Protein AF-A0A7Y3HTM9-F1 (afdb_monomer_lite)

Radius of gyration: 20.08 Å; chains: 1; bounding box: 61×31×55 Å

Structure (mmCIF, N/CA/C/O backbone):
data_AF-A0A7Y3HTM9-F1
#
_entry.id   AF-A0A7Y3HTM9-F1
#
loop_
_atom_site.group_PDB
_atom_site.id
_atom_site.type_symbol
_atom_site.label_atom_id
_atom_site.label_alt_id
_atom_site.label_comp_id
_atom_site.label_asym_id
_atom_site.label_entity_id
_atom_site.label_seq_id
_atom_site.pdbx_PDB_ins_code
_atom_site.Cartn_x
_atom_site.Cartn_y
_atom_site.Cartn_z
_atom_site.occupancy
_atom_site.B_iso_or_equiv
_atom_site.auth_seq_id
_atom_site.auth_comp_id
_atom_site.auth_asym_id
_atom_site.auth_atom_id
_atom_site.pdbx_PDB_model_num
ATOM 1 N N . TYR A 1 1 ? -34.508 -4.718 5.442 1.00 34.91 1 TYR A N 1
ATOM 2 C CA . TYR A 1 1 ? -34.302 -3.917 6.664 1.00 34.91 1 TYR A CA 1
ATOM 3 C C . TYR A 1 1 ? -32.828 -4.025 7.032 1.00 34.91 1 TYR A C 1
ATOM 5 O O . TYR A 1 1 ? -32.418 -5.083 7.478 1.00 34.91 1 TYR A O 1
ATOM 13 N N . VAL A 1 2 ? -32.014 -3.000 6.766 1.00 40.41 2 VAL A N 1
ATOM 14 C CA . VAL A 1 2 ? -30.634 -2.900 7.282 1.00 40.41 2 VAL A CA 1
ATOM 15 C C . VAL A 1 2 ? -30.510 -1.490 7.848 1.00 40.41 2 VAL A C 1
ATOM 17 O O . VAL A 1 2 ? -30.109 -0.560 7.158 1.00 40.41 2 VAL A O 1
ATOM 20 N N . GLN A 1 3 ? -31.011 -1.303 9.067 1.00 44.41 3 GLN A N 1
ATOM 21 C CA . GLN A 1 3 ? -30.855 -0.058 9.811 1.00 44.41 3 GLN A CA 1
ATOM 22 C C . GLN A 1 3 ? -29.855 -0.283 10.945 1.00 44.41 3 GLN A C 1
ATOM 24 O O . GLN A 1 3 ? -30.014 -1.203 11.739 1.00 44.41 3 GLN A O 1
ATOM 29 N N . SER A 1 4 ? -28.877 0.624 11.008 1.00 43.19 4 SER A N 1
ATOM 30 C CA . SER A 1 4 ? -27.906 0.854 12.085 1.00 43.19 4 SER A CA 1
ATOM 31 C C . SER A 1 4 ? -26.815 -0.193 12.308 1.00 43.19 4 SER A C 1
ATOM 33 O O . SER A 1 4 ? -26.842 -0.944 13.274 1.00 43.19 4 SER A O 1
ATOM 35 N N . ILE A 1 5 ? -25.734 -0.074 11.534 1.00 40.84 5 ILE A N 1
ATOM 36 C CA . ILE A 1 5 ? -24.392 -0.332 12.068 1.00 40.84 5 ILE A CA 1
ATOM 37 C C . ILE A 1 5 ? -23.741 1.033 12.297 1.00 40.84 5 ILE A C 1
ATOM 39 O O . ILE A 1 5 ? -23.288 1.693 11.367 1.00 40.84 5 ILE A O 1
ATOM 43 N N . LYS A 1 6 ? -23.729 1.487 13.556 1.00 40.09 6 LYS A N 1
ATOM 44 C CA . LYS A 1 6 ? -23.028 2.703 14.018 1.00 40.09 6 LYS A CA 1
ATOM 45 C C . LYS A 1 6 ? -21.511 2.476 14.125 1.00 40.09 6 LYS A C 1
ATOM 47 O O . LYS A 1 6 ? -20.896 2.776 15.144 1.00 40.09 6 LYS A O 1
ATOM 52 N N 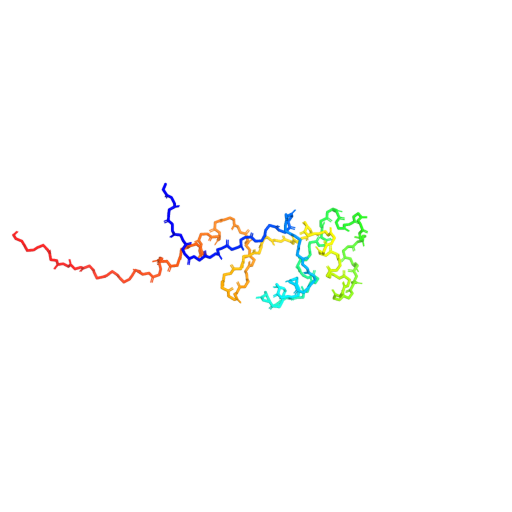. ARG A 1 7 ? -20.891 1.914 13.092 1.00 46.19 7 ARG A N 1
ATOM 53 C CA . ARG A 1 7 ? -19.435 1.943 12.906 1.00 46.19 7 ARG A CA 1
ATOM 54 C C . ARG A 1 7 ? -19.196 2.164 11.419 1.00 46.19 7 ARG A C 1
ATOM 56 O O . ARG A 1 7 ? -19.722 1.372 10.640 1.00 46.19 7 ARG A O 1
ATOM 63 N N . PRO A 1 8 ? -18.469 3.216 11.012 1.00 45.28 8 PRO A N 1
ATOM 64 C CA . PRO A 1 8 ? -18.129 3.393 9.612 1.00 45.28 8 PRO A CA 1
ATOM 65 C C . PRO A 1 8 ? -17.188 2.251 9.222 1.00 45.28 8 PRO A C 1
ATOM 67 O O . PRO A 1 8 ? -16.000 2.271 9.522 1.00 45.28 8 PRO A O 1
ATOM 70 N N . LEU A 1 9 ? -17.748 1.206 8.618 1.00 47.56 9 LEU A N 1
ATOM 71 C CA . LEU A 1 9 ? -16.979 0.238 7.857 1.00 47.56 9 LEU A CA 1
ATOM 72 C C . LEU A 1 9 ? -16.625 0.949 6.555 1.00 47.56 9 LEU A C 1
ATOM 74 O O . LEU A 1 9 ? -17.433 1.000 5.630 1.00 47.56 9 LEU A O 1
ATOM 78 N N . LEU A 1 10 ? -15.453 1.577 6.525 1.00 48.41 10 LEU A N 1
ATOM 79 C CA . LEU A 1 10 ? -14.908 2.133 5.297 1.00 48.41 10 LEU A CA 1
ATOM 80 C C . LEU A 1 10 ? -14.250 0.976 4.551 1.00 48.41 10 LEU A C 1
ATOM 82 O O . LEU A 1 10 ? -13.124 0.578 4.844 1.00 48.41 10 LEU A O 1
ATOM 86 N N . GLY A 1 11 ? -15.008 0.381 3.632 1.00 53.16 11 GLY A N 1
ATOM 87 C CA . GLY A 1 11 ? -14.410 -0.402 2.564 1.00 53.16 11 GLY A CA 1
ATOM 88 C C . GLY A 1 11 ? -13.716 0.585 1.644 1.00 53.16 11 GLY A C 1
ATOM 89 O O . GLY A 1 11 ? -14.399 1.334 0.951 1.00 53.16 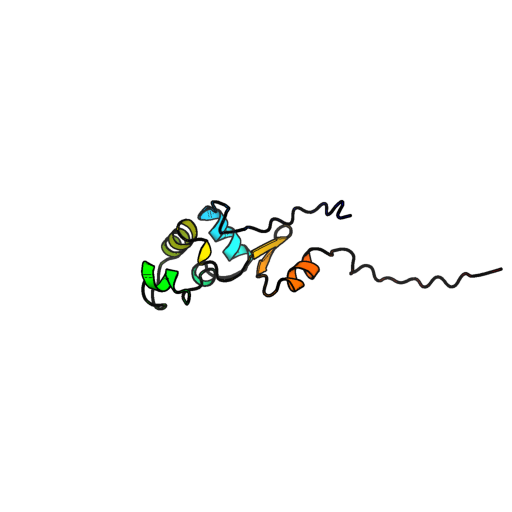11 GLY A O 1
ATOM 90 N N . ILE A 1 12 ? -12.388 0.634 1.695 1.00 55.69 12 ILE A N 1
ATOM 91 C CA . ILE A 1 12 ? -11.622 1.435 0.750 1.00 55.69 12 ILE A CA 1
ATOM 92 C C . ILE A 1 12 ? -11.687 0.689 -0.582 1.00 55.69 12 ILE A C 1
ATOM 94 O O . ILE A 1 12 ? -11.071 -0.368 -0.741 1.00 55.69 12 ILE A O 1
ATOM 98 N N . ASP A 1 13 ? -12.482 1.209 -1.514 1.00 58.69 13 ASP A N 1
ATOM 99 C CA . ASP A 1 13 ? -12.433 0.766 -2.901 1.00 58.69 13 ASP A CA 1
ATOM 100 C C . ASP A 1 13 ? -11.251 1.492 -3.535 1.00 58.69 13 ASP A C 1
ATOM 102 O O . ASP A 1 13 ? -11.355 2.636 -3.981 1.00 58.69 13 ASP A O 1
ATOM 106 N N . THR A 1 14 ? -10.093 0.835 -3.520 1.00 54.28 14 THR A N 1
ATOM 107 C CA . THR A 1 14 ? -8.840 1.395 -4.035 1.00 54.28 14 THR A CA 1
ATOM 108 C C . THR A 1 14 ? -8.970 1.766 -5.517 1.00 54.28 14 THR A C 1
ATOM 110 O O . THR A 1 14 ? -8.240 2.622 -5.994 1.00 54.28 14 THR A O 1
ATOM 113 N N . ALA A 1 15 ? -9.953 1.214 -6.240 1.00 51.09 15 ALA A N 1
ATOM 114 C CA . ALA A 1 15 ? -10.248 1.581 -7.622 1.00 51.09 15 ALA A CA 1
ATOM 115 C C . ALA A 1 15 ? -11.071 2.878 -7.782 1.00 51.09 15 ALA A C 1
ATOM 117 O O . ALA A 1 15 ? -11.215 3.358 -8.907 1.00 51.09 15 ALA A O 1
ATOM 118 N N . LYS A 1 16 ? -11.641 3.439 -6.706 1.00 52.75 16 LYS A N 1
ATOM 119 C CA . LYS A 1 16 ? -12.504 4.637 -6.753 1.00 52.75 16 LYS A CA 1
ATOM 120 C C . LYS A 1 16 ? -12.000 5.815 -5.930 1.00 52.75 16 LYS A C 1
ATOM 122 O O . LYS A 1 16 ? -12.299 6.953 -6.287 1.00 52.75 16 LYS A O 1
ATOM 127 N N . ASP A 1 17 ? -11.257 5.558 -4.860 1.00 60.75 17 ASP A N 1
ATOM 128 C CA . ASP A 1 17 ? -10.791 6.602 -3.952 1.00 60.75 17 ASP A CA 1
ATOM 129 C C . ASP A 1 17 ? -9.335 6.997 -4.256 1.00 60.75 17 ASP A C 1
ATOM 131 O O . ASP A 1 17 ? -8.449 6.150 -4.360 1.00 60.75 17 ASP A O 1
ATOM 135 N N . ASN A 1 18 ? -9.069 8.304 -4.383 1.00 70.62 18 ASN A N 1
ATOM 136 C CA . ASN A 1 18 ? -7.710 8.838 -4.544 1.00 70.62 18 ASN A CA 1
ATOM 137 C C . ASN A 1 18 ? -6.946 8.729 -3.215 1.00 70.62 18 ASN A C 1
ATOM 139 O O . ASN A 1 18 ? -6.985 9.643 -2.389 1.00 70.62 18 ASN A O 1
ATOM 143 N N . ILE A 1 19 ? -6.258 7.606 -3.012 1.00 81.75 19 ILE A N 1
ATOM 144 C CA . ILE A 1 19 ? -5.457 7.336 -1.813 1.00 81.75 19 ILE A CA 1
ATOM 145 C C . ILE A 1 19 ? -4.067 7.952 -1.980 1.00 81.75 19 ILE A C 1
ATOM 147 O O . ILE A 1 19 ? -3.336 7.674 -2.933 1.00 81.75 19 ILE A O 1
ATOM 151 N N . THR A 1 20 ? -3.694 8.808 -1.034 1.00 87.12 20 THR A N 1
ATOM 152 C CA . THR A 1 20 ? -2.380 9.460 -1.003 1.00 87.12 20 THR A CA 1
ATOM 153 C C . THR A 1 20 ? -1.275 8.488 -0.586 1.00 87.12 20 THR A C 1
ATOM 155 O O . THR A 1 20 ? -1.526 7.458 0.035 1.00 87.12 20 THR A O 1
ATOM 158 N N . GLY A 1 21 ? -0.017 8.835 -0.873 1.00 87.38 21 GLY A N 1
ATOM 159 C CA . GLY A 1 21 ? 1.133 8.030 -0.435 1.00 87.38 21 GLY A CA 1
ATOM 160 C C . GLY A 1 21 ? 1.177 7.841 1.081 1.00 87.38 21 GLY A C 1
ATOM 161 O O . GLY A 1 21 ? 1.387 6.733 1.545 1.00 87.38 21 GLY A O 1
ATOM 162 N N . THR A 1 22 ? 0.876 8.892 1.848 1.00 89.62 22 THR A N 1
ATOM 163 C CA . THR A 1 22 ? 0.815 8.812 3.313 1.00 89.62 22 THR A CA 1
ATOM 164 C C . THR A 1 22 ? -0.220 7.794 3.787 1.00 89.62 22 THR A C 1
ATOM 166 O O . THR A 1 22 ? 0.073 6.997 4.667 1.00 89.62 22 THR A O 1
ATOM 169 N N . GLN A 1 23 ? -1.396 7.750 3.160 1.00 87.75 23 GLN A N 1
ATOM 170 C CA . GLN A 1 23 ? -2.420 6.765 3.510 1.00 87.75 23 GLN A CA 1
ATOM 171 C C . GLN A 1 23 ? -2.001 5.336 3.143 1.00 87.75 23 GLN A C 1
ATOM 173 O O . GLN A 1 23 ? -2.298 4.404 3.882 1.00 87.75 23 GLN A O 1
ATOM 178 N N . TRP A 1 24 ? -1.289 5.142 2.029 1.00 90.25 24 TRP A N 1
ATOM 179 C CA . TRP A 1 24 ? -0.710 3.837 1.699 1.00 90.25 24 TRP A CA 1
ATOM 180 C C . TRP A 1 24 ? 0.326 3.382 2.726 1.00 90.25 24 TRP A C 1
ATOM 182 O O . TRP A 1 24 ? 0.312 2.211 3.110 1.00 90.25 24 TRP A O 1
ATOM 192 N N . SER A 1 25 ? 1.170 4.301 3.202 1.00 91.00 25 SER A N 1
ATOM 193 C CA . SER A 1 25 ? 2.099 4.043 4.305 1.00 91.00 25 SER A CA 1
ATOM 194 C C . SER A 1 25 ? 1.360 3.613 5.570 1.00 91.00 25 SER A C 1
ATOM 196 O O . SER A 1 25 ? 1.645 2.543 6.101 1.00 91.00 25 SER A O 1
ATOM 198 N N . GLU A 1 26 ? 0.335 4.361 5.986 1.00 90.38 26 GLU A N 1
ATOM 199 C CA . GLU A 1 26 ? -0.489 4.027 7.158 1.00 90.38 26 GLU A CA 1
ATOM 200 C C . GLU A 1 26 ? -1.165 2.652 7.034 1.00 90.38 26 GLU A C 1
ATOM 202 O O . GLU A 1 26 ? -1.258 1.906 8.009 1.00 90.38 26 GLU A O 1
ATOM 207 N N . ILE A 1 27 ? -1.627 2.291 5.833 1.00 89.19 27 ILE A N 1
ATOM 208 C CA . ILE A 1 27 ? -2.241 0.986 5.565 1.00 89.19 27 ILE A CA 1
ATOM 209 C C . ILE A 1 27 ? -1.222 -0.146 5.738 1.00 89.19 27 ILE A C 1
ATOM 211 O O . ILE A 1 27 ? -1.537 -1.149 6.383 1.00 89.19 27 ILE A O 1
ATOM 215 N N . ALA A 1 28 ? -0.023 -0.021 5.164 1.00 91.38 28 ALA A N 1
ATOM 216 C CA . ALA A 1 28 ? 1.008 -1.054 5.279 1.00 91.38 28 ALA A CA 1
ATOM 217 C C . ALA A 1 28 ? 1.513 -1.197 6.717 1.00 91.38 28 ALA A C 1
ATOM 219 O O . ALA A 1 28 ? 1.603 -2.317 7.219 1.00 91.38 28 ALA A O 1
ATOM 220 N N . GLU A 1 29 ? 1.745 -0.075 7.403 1.00 92.25 29 GLU A N 1
ATOM 221 C CA . GLU A 1 29 ? 2.083 -0.052 8.829 1.00 92.25 29 GLU A CA 1
ATOM 222 C C . GLU A 1 29 ? 0.990 -0.731 9.661 1.00 92.25 29 GLU A C 1
ATOM 224 O O . GLU A 1 29 ? 1.271 -1.595 10.491 1.00 92.25 29 GLU A O 1
ATOM 229 N N . GLY A 1 30 ? -0.275 -0.410 9.389 1.00 89.12 30 GLY A N 1
ATOM 230 C CA . GLY A 1 30 ? -1.426 -0.989 10.073 1.00 89.12 30 GLY A CA 1
ATOM 231 C C . GLY A 1 30 ? -1.645 -2.481 9.806 1.00 89.12 30 GLY A C 1
ATOM 232 O O . GLY A 1 30 ? -2.279 -3.160 10.617 1.00 89.12 30 GLY A O 1
ATOM 233 N N . LEU A 1 31 ? -1.122 -2.993 8.692 1.00 89.38 31 LEU A N 1
ATOM 234 C CA . LEU A 1 31 ? -1.079 -4.417 8.347 1.00 89.38 31 LEU A CA 1
ATOM 235 C C . LEU A 1 31 ? 0.223 -5.098 8.798 1.00 89.38 31 LEU A C 1
ATOM 237 O O . LEU A 1 31 ? 0.312 -6.323 8.719 1.00 89.38 31 LEU A O 1
ATOM 241 N N . ASN A 1 32 ? 1.199 -4.324 9.281 1.00 92.12 32 ASN A N 1
ATOM 242 C CA . ASN A 1 32 ? 2.539 -4.765 9.656 1.00 92.12 32 ASN A CA 1
ATOM 243 C C . ASN A 1 32 ? 3.261 -5.517 8.518 1.00 92.12 32 ASN A C 1
ATOM 245 O O . ASN A 1 32 ? 3.772 -6.622 8.713 1.00 92.12 32 ASN A O 1
ATOM 249 N N . ILE A 1 33 ? 3.257 -4.918 7.325 1.00 92.62 33 ILE A N 1
ATOM 250 C CA . ILE A 1 33 ? 3.907 -5.418 6.102 1.00 92.62 33 ILE A CA 1
ATOM 251 C C . ILE A 1 33 ? 4.681 -4.294 5.407 1.00 92.62 33 ILE A C 1
ATOM 253 O O . ILE A 1 33 ? 4.461 -3.116 5.688 1.00 92.62 33 ILE A O 1
ATOM 257 N N . GLU A 1 34 ? 5.531 -4.635 4.443 1.00 92.62 34 GLU A N 1
ATOM 258 C CA . GLU A 1 34 ? 6.155 -3.628 3.578 1.00 92.62 34 GLU A CA 1
ATOM 259 C C . GLU A 1 34 ? 5.177 -3.113 2.505 1.00 92.62 34 GLU A C 1
ATOM 261 O O . GLU A 1 34 ? 4.307 -3.844 2.026 1.00 92.62 34 GLU A O 1
ATOM 266 N N . ILE A 1 35 ? 5.358 -1.871 2.032 1.00 92.00 35 ILE A N 1
ATOM 267 C CA . ILE A 1 35 ? 4.535 -1.296 0.943 1.00 92.00 35 ILE A CA 1
ATOM 268 C C . ILE A 1 35 ? 4.562 -2.181 -0.308 1.00 92.00 35 ILE A C 1
ATOM 270 O O . ILE A 1 35 ? 3.542 -2.375 -0.967 1.00 92.00 35 ILE A O 1
ATOM 274 N N . ALA A 1 36 ? 5.720 -2.768 -0.616 1.00 91.62 36 ALA A N 1
ATOM 275 C CA . ALA A 1 36 ? 5.889 -3.668 -1.751 1.00 91.62 36 ALA A CA 1
ATOM 276 C C . ALA A 1 36 ? 4.987 -4.915 -1.672 1.00 91.62 36 ALA A C 1
ATOM 278 O O . ALA A 1 36 ? 4.671 -5.505 -2.707 1.00 91.62 36 ALA A O 1
ATOM 279 N N . GLU A 1 37 ? 4.578 -5.323 -0.467 1.00 91.56 37 GLU A N 1
ATOM 280 C CA . GLU A 1 37 ? 3.704 -6.473 -0.232 1.00 91.56 37 GLU A CA 1
ATOM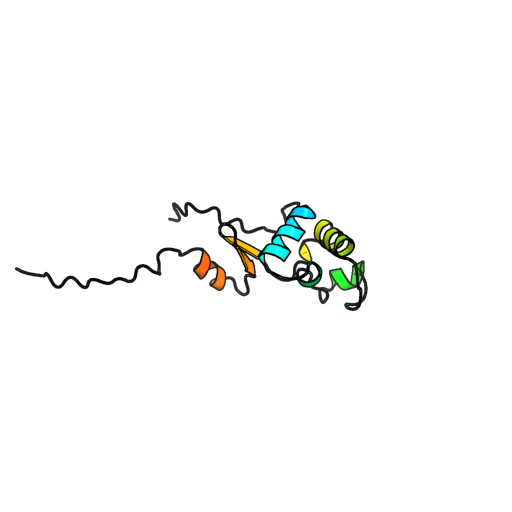 281 C C . GLU A 1 37 ? 2.221 -6.157 -0.429 1.00 91.56 37 GLU A C 1
ATOM 283 O O . GLU A 1 37 ? 1.416 -7.084 -0.553 1.00 91.56 37 GLU A O 1
ATOM 288 N N . LEU A 1 38 ? 1.837 -4.879 -0.493 1.00 90.50 38 LEU A N 1
ATOM 289 C CA . LEU A 1 38 ? 0.482 -4.484 -0.880 1.00 90.50 38 LEU A CA 1
ATOM 290 C C . LEU A 1 38 ? 0.209 -4.760 -2.362 1.00 90.50 38 LEU A C 1
ATOM 292 O O . LEU A 1 38 ? -0.948 -4.932 -2.734 1.00 90.50 38 LEU A O 1
ATOM 296 N N . ILE A 1 39 ? 1.251 -4.823 -3.193 1.00 89.69 39 ILE A N 1
ATOM 297 C CA . ILE A 1 39 ? 1.152 -4.885 -4.653 1.00 89.69 39 ILE A CA 1
ATOM 298 C C . ILE A 1 39 ? 1.167 -6.335 -5.145 1.00 89.69 39 ILE A C 1
ATOM 300 O O . ILE A 1 39 ? 2.040 -7.132 -4.794 1.00 89.69 39 ILE A O 1
ATOM 304 N N . ASP A 1 40 ? 0.241 -6.671 -6.036 1.00 89.69 40 ASP A N 1
ATOM 305 C CA . ASP A 1 40 ? 0.266 -7.902 -6.811 1.00 89.69 40 ASP A CA 1
ATO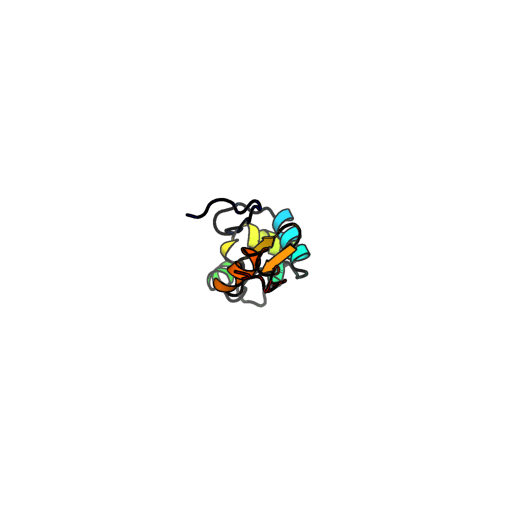M 306 C C . ASP A 1 40 ? 1.238 -7.785 -7.993 1.00 89.69 40 ASP A C 1
ATOM 308 O O . ASP A 1 40 ? 0.875 -7.458 -9.124 1.00 89.69 40 ASP A O 1
ATOM 312 N N . LYS A 1 41 ? 2.504 -8.123 -7.735 1.00 88.69 41 LYS A N 1
ATOM 313 C CA . LYS A 1 41 ? 3.565 -8.180 -8.758 1.00 88.69 41 LYS A CA 1
ATOM 314 C C . LYS A 1 41 ? 3.321 -9.262 -9.824 1.00 88.69 41 LYS A C 1
ATOM 316 O O . LYS A 1 41 ? 4.050 -9.336 -10.816 1.00 88.69 41 LYS A O 1
ATOM 321 N N . SER A 1 42 ? 2.344 -10.149 -9.620 1.00 86.75 42 SER A N 1
ATOM 322 C CA . SER A 1 42 ? 1.979 -11.186 -10.586 1.00 86.75 42 SER A CA 1
ATOM 323 C C . SER A 1 42 ? 0.955 -10.705 -11.618 1.00 86.75 42 SER A C 1
ATOM 325 O O . SER A 1 42 ? 0.880 -11.317 -12.695 1.00 86.75 42 SER A O 1
ATOM 327 N N . HIS A 1 43 ? 0.254 -9.600 -11.325 1.00 85.06 43 HIS A N 1
ATOM 328 C CA . HIS A 1 43 ? -0.799 -9.017 -12.151 1.00 85.06 43 HIS A CA 1
ATOM 329 C C . HIS A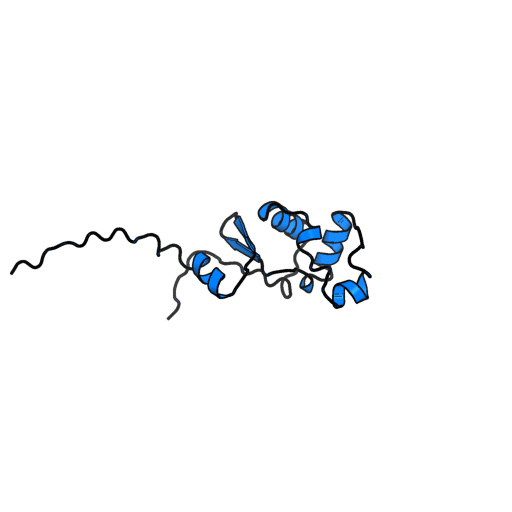 1 43 ? -0.286 -8.670 -13.565 1.00 85.06 43 HIS A C 1
ATOM 331 O O . HIS A 1 43 ? 0.817 -8.128 -13.699 1.00 85.06 43 HIS A O 1
ATOM 337 N N . PRO A 1 44 ? -1.052 -8.954 -14.639 1.00 85.94 44 PRO A N 1
ATOM 338 C CA . PRO A 1 44 ? -0.655 -8.629 -16.011 1.00 85.94 44 PRO A CA 1
ATOM 339 C C . PRO A 1 44 ? -0.315 -7.148 -16.197 1.00 85.94 44 PRO A C 1
ATOM 341 O O . PRO A 1 44 ? 0.722 -6.835 -16.771 1.00 85.94 44 PRO A O 1
ATOM 344 N N . ASP A 1 45 ? -1.133 -6.251 -15.642 1.00 84.12 45 ASP A N 1
ATOM 345 C CA . ASP A 1 45 ? -0.915 -4.803 -15.750 1.00 84.12 45 ASP A CA 1
ATOM 346 C C . ASP A 1 45 ? 0.383 -4.362 -15.065 1.00 84.12 45 ASP A C 1
ATOM 348 O O . ASP A 1 45 ? 1.111 -3.537 -15.610 1.00 84.12 45 ASP A O 1
ATOM 352 N N . PHE A 1 46 ? 0.736 -4.971 -13.922 1.00 87.62 46 PHE A N 1
ATOM 353 C CA . PHE A 1 46 ? 2.031 -4.714 -13.289 1.00 87.62 46 PHE A CA 1
ATOM 354 C C . PHE A 1 46 ? 3.173 -5.108 -14.228 1.00 87.62 46 PHE A C 1
ATOM 356 O O . PHE A 1 46 ? 4.134 -4.358 -14.390 1.00 87.62 46 PHE A O 1
ATOM 363 N N . LYS A 1 47 ? 3.052 -6.269 -14.883 1.00 87.31 47 LYS A N 1
ATOM 364 C CA . LYS A 1 47 ? 4.083 -6.770 -15.795 1.00 87.31 47 LYS A CA 1
ATOM 365 C C . LYS A 1 47 ? 4.242 -5.934 -17.055 1.00 87.31 47 LYS A C 1
ATOM 367 O O . LYS A 1 47 ? 5.365 -5.771 -17.531 1.00 87.31 47 LYS A O 1
ATOM 372 N N . THR A 1 48 ? 3.137 -5.422 -17.583 1.00 85.19 48 THR A N 1
ATOM 373 C CA . THR A 1 48 ? 3.128 -4.552 -18.762 1.00 85.19 48 THR A CA 1
ATOM 374 C C . THR A 1 48 ? 3.782 -3.203 -18.467 1.00 85.19 48 THR A C 1
ATOM 376 O O . THR A 1 48 ? 4.609 -2.756 -19.255 1.00 85.19 48 THR A O 1
ATOM 379 N N . GLU A 1 49 ? 3.458 -2.582 -17.330 1.00 84.38 49 GLU A N 1
ATOM 380 C CA . GLU A 1 49 ? 3.919 -1.226 -16.993 1.00 84.38 49 GLU A CA 1
ATOM 381 C C . GLU A 1 49 ? 5.312 -1.199 -16.340 1.00 84.38 49 GLU A C 1
ATOM 383 O O . GLU A 1 49 ? 6.131 -0.331 -16.638 1.00 84.38 49 GLU A O 1
ATOM 388 N N . TYR A 1 50 ? 5.606 -2.154 -15.452 1.00 82.88 50 TYR A N 1
ATOM 389 C CA . TYR A 1 50 ? 6.804 -2.140 -14.597 1.00 82.88 50 TYR A CA 1
ATOM 390 C C . TYR A 1 50 ? 7.769 -3.304 -14.855 1.00 82.88 50 TYR A C 1
ATOM 392 O O . TYR A 1 50 ? 8.816 -3.403 -14.207 1.00 82.88 50 TYR A O 1
ATOM 400 N N . GLY A 1 51 ? 7.447 -4.186 -15.804 1.00 80.56 51 GLY A N 1
ATOM 401 C CA . GLY A 1 51 ? 8.277 -5.328 -16.167 1.00 80.56 51 GLY A CA 1
ATOM 402 C C . GLY A 1 51 ? 8.138 -6.516 -15.214 1.00 80.56 51 GLY A C 1
ATOM 403 O O . GLY A 1 51 ? 7.097 -6.784 -14.629 1.00 80.56 51 GLY A O 1
ATOM 404 N N . ASN A 1 52 ? 9.186 -7.325 -15.092 1.00 72.88 52 ASN A N 1
ATOM 405 C CA . ASN A 1 52 ? 9.064 -8.612 -14.407 1.00 72.88 52 ASN A CA 1
ATOM 406 C C . ASN A 1 52 ? 8.952 -8.465 -12.876 1.00 72.88 52 ASN A C 1
ATOM 408 O O . ASN A 1 52 ? 9.428 -7.496 -12.299 1.00 72.88 52 ASN A O 1
ATOM 412 N N . ALA A 1 53 ? 8.438 -9.485 -12.181 1.00 64.81 53 ALA A N 1
ATOM 413 C CA . ALA A 1 53 ? 8.246 -9.472 -10.717 1.00 64.81 53 ALA A CA 1
ATOM 414 C C . ALA A 1 53 ? 9.534 -9.283 -9.871 1.00 64.81 53 ALA A C 1
ATOM 416 O O . ALA A 1 53 ? 9.457 -9.204 -8.648 1.00 64.81 53 ALA A O 1
ATOM 417 N N . LYS A 1 54 ? 10.708 -9.224 -10.518 1.00 69.06 54 LYS A N 1
ATOM 418 C CA . LYS A 1 54 ? 12.014 -8.910 -9.917 1.00 69.06 54 LYS A CA 1
ATOM 419 C C . LYS A 1 54 ? 12.300 -7.406 -9.830 1.00 69.06 54 LYS A C 1
ATOM 421 O O . LYS A 1 54 ? 13.392 -7.039 -9.417 1.00 69.06 54 LYS A O 1
ATOM 426 N N . THR A 1 55 ? 11.379 -6.549 -10.265 1.00 75.88 55 THR A N 1
ATOM 427 C CA . THR A 1 55 ? 11.521 -5.103 -10.093 1.00 75.88 55 THR A CA 1
ATOM 428 C C . THR A 1 55 ? 11.576 -4.789 -8.598 1.00 75.88 55 THR A C 1
ATOM 430 O O . THR A 1 55 ? 10.627 -5.052 -7.858 1.00 75.88 55 THR A O 1
ATOM 433 N N . GLU A 1 56 ? 12.715 -4.263 -8.159 1.00 78.06 56 GLU A N 1
ATOM 434 C CA . GLU A 1 56 ? 12.941 -3.766 -6.806 1.00 78.06 56 GLU A CA 1
ATOM 435 C C . GLU A 1 56 ? 12.913 -2.240 -6.866 1.00 78.06 56 GLU A C 1
ATOM 437 O O . GLU A 1 56 ? 13.757 -1.615 -7.507 1.00 78.06 56 GLU A O 1
ATOM 442 N N . LEU A 1 57 ? 11.892 -1.651 -6.246 1.00 85.69 57 LEU A N 1
ATOM 443 C CA . LEU A 1 57 ? 11.804 -0.215 -6.014 1.00 85.69 57 LEU A CA 1
ATOM 444 C C . LEU A 1 57 ? 12.059 0.064 -4.534 1.00 85.69 57 LEU A C 1
ATOM 446 O O . LEU A 1 57 ? 11.912 -0.821 -3.685 1.00 85.69 57 LEU A O 1
ATOM 450 N N . ASP A 1 58 ? 12.415 1.303 -4.233 1.00 90.06 58 ASP A N 1
ATOM 451 C CA . ASP A 1 58 ? 12.372 1.811 -2.872 1.00 90.06 58 ASP A CA 1
ATOM 452 C C . ASP A 1 58 ? 10.919 2.056 -2.430 1.00 90.06 58 ASP A C 1
ATOM 454 O O . ASP A 1 58 ? 9.971 1.983 -3.219 1.00 90.06 58 ASP A O 1
ATOM 458 N N . GLU A 1 59 ? 10.728 2.338 -1.142 1.00 88.38 59 GLU A N 1
ATOM 459 C CA . GLU A 1 59 ? 9.406 2.596 -0.564 1.00 88.38 59 GLU A CA 1
ATOM 460 C C . GLU A 1 59 ? 8.651 3.694 -1.329 1.00 88.38 59 GLU A C 1
ATOM 462 O O . GLU A 1 59 ? 7.483 3.526 -1.682 1.00 88.38 59 GLU A O 1
ATOM 467 N N . TYR A 1 60 ? 9.34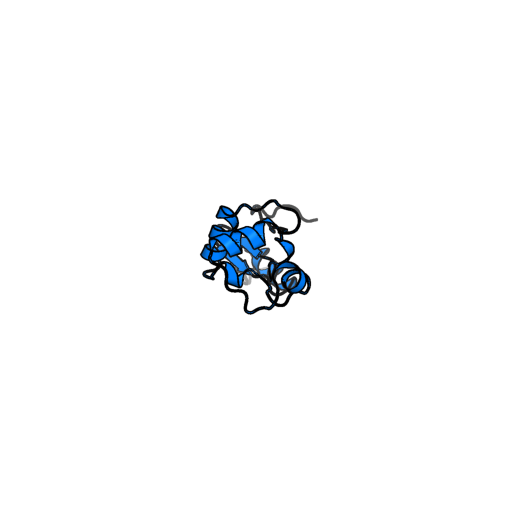6 4.782 -1.675 1.00 90.06 60 TYR A N 1
ATOM 468 C CA . TYR A 1 60 ? 8.771 5.886 -2.438 1.00 90.06 60 TYR A CA 1
ATOM 469 C C . TYR A 1 60 ? 8.327 5.460 -3.844 1.00 90.06 60 TYR A C 1
ATOM 471 O O . TYR A 1 60 ? 7.252 5.853 -4.310 1.00 90.06 60 TYR A O 1
ATOM 479 N N . GLY A 1 61 ? 9.115 4.623 -4.519 1.00 90.38 61 GLY A N 1
ATOM 480 C CA . GLY A 1 61 ? 8.753 4.029 -5.796 1.00 90.38 61 GLY A CA 1
ATOM 481 C C . GLY A 1 61 ? 7.488 3.183 -5.692 1.00 90.38 61 GLY A C 1
ATOM 482 O O . GLY A 1 61 ? 6.574 3.366 -6.497 1.00 90.38 61 GLY A O 1
ATOM 483 N N . TRP A 1 62 ? 7.371 2.327 -4.674 1.00 91.81 62 TRP A N 1
ATOM 484 C CA . TRP A 1 62 ? 6.164 1.519 -4.464 1.00 91.81 62 TRP A CA 1
ATOM 485 C C . TRP A 1 62 ? 4.927 2.359 -4.138 1.00 91.81 62 TRP A C 1
ATOM 487 O O . TRP A 1 62 ? 3.848 2.090 -4.670 1.00 91.81 62 TRP A O 1
ATOM 497 N N . LEU A 1 63 ? 5.077 3.421 -3.346 1.00 91.38 63 LEU A N 1
ATOM 498 C CA . LEU A 1 63 ? 4.000 4.381 -3.090 1.00 91.38 63 LEU A CA 1
ATOM 499 C C . LEU A 1 63 ? 3.507 5.031 -4.384 1.00 91.38 63 LEU A C 1
ATOM 501 O O . LEU A 1 63 ? 2.302 5.170 -4.591 1.00 91.38 63 LEU A O 1
ATOM 505 N N . LYS A 1 64 ? 4.424 5.398 -5.283 1.00 90.12 64 LYS A N 1
ATOM 506 C CA . LYS A 1 64 ? 4.071 5.981 -6.581 1.00 90.12 64 LYS A CA 1
ATOM 507 C C . LYS A 1 64 ? 3.352 4.980 -7.486 1.00 90.12 64 LYS A C 1
ATOM 509 O O . LYS A 1 64 ? 2.411 5.367 -8.174 1.00 90.12 64 LYS A O 1
ATOM 514 N N . VAL A 1 65 ? 3.751 3.706 -7.460 1.00 89.31 65 VAL A N 1
ATOM 515 C CA . VAL A 1 65 ? 3.034 2.628 -8.163 1.00 89.31 65 VAL A CA 1
ATOM 516 C C . VAL A 1 65 ? 1.593 2.538 -7.667 1.00 89.31 65 VAL A C 1
ATOM 518 O O . VAL A 1 65 ? 0.680 2.571 -8.482 1.00 89.31 65 VAL A O 1
ATOM 521 N N . LEU A 1 66 ? 1.376 2.489 -6.351 1.00 87.81 66 LEU A N 1
ATOM 522 C CA . LEU A 1 66 ? 0.034 2.395 -5.762 1.00 87.81 66 LEU A CA 1
ATOM 523 C C . LEU A 1 66 ? -0.825 3.644 -5.992 1.00 87.81 66 LEU A C 1
ATOM 525 O O . LEU A 1 66 ? -2.033 3.524 -6.152 1.00 87.81 66 LEU A O 1
ATOM 529 N N . GLN A 1 67 ? -0.228 4.837 -6.033 1.00 86.38 67 GLN A N 1
ATOM 530 C CA . GLN A 1 67 ? -0.953 6.075 -6.349 1.00 86.38 67 GLN A CA 1
ATOM 531 C C . GLN A 1 67 ? -1.473 6.103 -7.786 1.00 86.38 67 GLN A C 1
ATOM 533 O O . GLN A 1 67 ? -2.578 6.577 -8.031 1.00 86.38 67 GLN A O 1
ATOM 538 N N . VAL A 1 68 ? -0.659 5.643 -8.740 1.00 86.38 68 VAL A N 1
ATOM 539 C CA . VAL A 1 68 ? -1.029 5.632 -10.163 1.00 86.38 68 VAL A CA 1
ATOM 540 C C . VAL A 1 68 ? -1.921 4.438 -10.479 1.00 86.38 68 VAL A C 1
ATOM 542 O O . VAL A 1 68 ? -2.843 4.557 -11.280 1.00 86.38 68 VAL A O 1
ATOM 545 N N . ASN A 1 69 ? -1.646 3.298 -9.846 1.00 86.38 69 ASN A N 1
ATOM 546 C CA . ASN A 1 69 ? -2.262 2.016 -10.143 1.00 86.38 69 ASN A CA 1
ATOM 547 C C . ASN A 1 69 ? -2.785 1.309 -8.877 1.00 86.38 69 ASN A C 1
ATOM 549 O O . ASN A 1 69 ? -2.317 0.219 -8.526 1.00 86.38 69 ASN A O 1
ATOM 553 N N . PRO A 1 70 ? -3.774 1.886 -8.176 1.00 84.12 70 PRO A N 1
ATOM 554 C CA . PRO A 1 70 ? -4.316 1.306 -6.948 1.00 84.12 70 PRO A CA 1
ATOM 555 C C . PRO A 1 70 ? -5.097 -0.004 -7.177 1.00 84.12 70 PRO A C 1
ATOM 557 O O . PRO A 1 70 ? -5.363 -0.745 -6.228 1.00 84.12 70 PRO A O 1
ATOM 560 N N . GLN A 1 71 ? -5.425 -0.340 -8.430 1.00 83.44 71 GLN A N 1
ATOM 561 C CA . GLN A 1 71 ? -5.956 -1.646 -8.840 1.00 83.44 71 GLN A CA 1
ATOM 562 C C . GLN A 1 71 ? -4.947 -2.788 -8.670 1.00 83.44 71 GLN A C 1
ATOM 564 O O . GLN A 1 71 ? -5.340 -3.949 -8.639 1.00 83.44 71 GLN A O 1
ATOM 569 N N . LEU A 1 72 ? -3.653 -2.475 -8.549 1.00 87.62 72 LEU A N 1
ATOM 570 C CA . LEU A 1 72 ? -2.604 -3.471 -8.331 1.00 87.62 72 LEU A CA 1
ATOM 571 C C . LEU A 1 72 ? -2.537 -3.944 -6.880 1.00 87.62 72 LEU A C 1
ATOM 573 O O . LEU A 1 72 ? -1.698 -4.780 -6.558 1.00 87.62 72 LEU A O 1
ATOM 577 N N . VAL A 1 73 ? -3.385 -3.430 -5.988 1.00 87.94 73 VAL A N 1
ATOM 578 C CA . VAL A 1 73 ? -3.459 -3.933 -4.618 1.00 87.94 73 VAL A CA 1
ATOM 579 C C . VAL A 1 73 ? -3.911 -5.388 -4.623 1.00 87.94 73 VAL A C 1
ATOM 581 O O . VAL A 1 73 ? -4.969 -5.732 -5.143 1.00 87.94 73 VAL A O 1
ATOM 584 N N . ARG A 1 74 ? -3.124 -6.254 -3.982 1.00 87.69 74 ARG A N 1
ATOM 585 C CA . ARG A 1 74 ? -3.301 -7.709 -4.064 1.00 87.69 74 ARG A CA 1
ATOM 586 C C . ARG A 1 74 ? -4.624 -8.221 -3.509 1.00 87.69 74 ARG A C 1
ATOM 588 O O . ARG A 1 74 ? -5.068 -9.300 -3.895 1.00 87.69 74 ARG A O 1
ATOM 595 N N . ARG A 1 75 ? -5.206 -7.521 -2.531 1.00 85.00 75 ARG A N 1
ATOM 596 C CA . ARG A 1 75 ? -6.407 -7.950 -1.802 1.00 85.00 75 ARG A CA 1
ATOM 597 C C . ARG A 1 75 ? -7.161 -6.749 -1.230 1.00 85.00 75 ARG A C 1
ATOM 599 O O . ARG A 1 75 ? -6.509 -5.800 -0.804 1.00 85.00 75 ARG A O 1
ATOM 606 N N . PRO A 1 76 ? -8.498 -6.815 -1.112 1.00 81.69 76 PRO A N 1
ATOM 607 C CA . PRO A 1 76 ? -9.266 -5.785 -0.426 1.00 81.69 76 PRO A CA 1
ATOM 608 C C . PRO A 1 76 ? -8.820 -5.624 1.031 1.00 81.69 76 PRO A C 1
ATOM 610 O O . PRO A 1 76 ? -8.488 -6.607 1.706 1.00 81.69 76 PRO A O 1
ATOM 613 N N . ILE A 1 77 ? -8.853 -4.385 1.517 1.00 83.06 77 ILE A N 1
ATOM 614 C CA . ILE A 1 77 ? -8.398 -4.016 2.858 1.00 83.06 77 ILE A CA 1
ATOM 615 C C . ILE A 1 77 ? -9.571 -3.412 3.616 1.00 83.06 77 ILE A C 1
ATOM 617 O O . ILE A 1 77 ? -10.261 -2.518 3.127 1.00 83.06 77 ILE A O 1
ATOM 621 N N . LEU A 1 78 ? -9.800 -3.918 4.822 1.00 79.50 78 LEU A N 1
ATOM 622 C CA . LEU A 1 78 ? -10.814 -3.412 5.728 1.00 79.50 78 LEU A CA 1
ATOM 623 C C . LEU A 1 78 ? -10.159 -2.634 6.865 1.00 79.50 78 LEU A C 1
ATOM 625 O O . LEU A 1 78 ? -9.328 -3.177 7.592 1.00 79.50 78 LEU A O 1
ATOM 629 N N . LEU A 1 79 ? -10.619 -1.402 7.069 1.00 77.19 79 LEU A N 1
ATOM 630 C CA . LEU A 1 79 ? -10.318 -0.609 8.254 1.00 77.19 79 LEU A CA 1
ATOM 631 C C . LEU A 1 79 ? -11.434 -0.782 9.294 1.00 77.19 79 LEU A C 1
ATOM 633 O O . LEU A 1 79 ? -12.589 -0.419 9.058 1.00 77.19 79 LEU A O 1
ATOM 637 N N . LYS A 1 80 ? -11.096 -1.326 10.466 1.00 73.38 80 LYS A N 1
ATOM 638 C CA . LYS A 1 80 ? -11.995 -1.441 11.624 1.00 73.38 80 LYS A CA 1
ATOM 639 C C . LYS A 1 80 ? -11.388 -0.704 12.815 1.00 73.38 80 LYS A C 1
ATOM 641 O O . LYS A 1 80 ? -10.495 -1.220 13.489 1.00 73.38 80 LYS A O 1
ATOM 646 N N . GLY A 1 81 ? -11.895 0.497 13.093 1.00 74.56 81 GLY A N 1
ATOM 647 C CA . GLY A 1 81 ? -11.317 1.373 14.116 1.00 74.56 81 GLY A CA 1
ATOM 648 C C . GLY A 1 81 ? -9.900 1.786 13.717 1.00 74.56 81 GLY A C 1
ATOM 649 O O . GLY A 1 81 ? -9.730 2.414 12.683 1.00 74.56 81 GLY A O 1
ATOM 650 N N . ASN A 1 82 ? -8.903 1.379 14.504 1.00 75.81 82 ASN A N 1
ATOM 651 C CA . ASN A 1 82 ? -7.476 1.613 14.239 1.00 75.81 82 ASN A CA 1
ATOM 652 C C . ASN A 1 82 ? -6.743 0.364 13.718 1.00 75.81 82 ASN A C 1
ATOM 654 O O . ASN A 1 82 ? -5.521 0.305 13.779 1.00 75.81 82 ASN A O 1
ATOM 658 N N . THR A 1 83 ? -7.471 -0.662 13.268 1.00 79.19 83 THR A N 1
ATOM 659 C CA . THR A 1 83 ? -6.872 -1.917 12.788 1.00 79.19 83 THR A CA 1
ATOM 660 C C . THR A 1 83 ? -7.194 -2.154 11.322 1.00 79.19 83 THR A C 1
ATOM 662 O O . THR A 1 83 ? -8.345 -1.982 10.909 1.00 79.19 83 THR A O 1
ATOM 665 N N . PHE A 1 84 ? -6.190 -2.579 10.558 1.00 85.31 84 PHE A N 1
ATOM 666 C CA . PHE A 1 84 ? -6.315 -2.927 9.147 1.00 85.31 84 PHE A CA 1
ATOM 667 C C . PHE A 1 84 ? -6.263 -4.444 8.982 1.00 85.31 84 PHE A C 1
ATOM 669 O O . PHE A 1 84 ? -5.506 -5.128 9.667 1.00 85.31 84 PHE A O 1
ATOM 676 N N . HIS A 1 85 ? -7.087 -4.977 8.081 1.00 84.06 85 HIS A N 1
ATOM 677 C CA . HIS A 1 85 ? -7.178 -6.415 7.830 1.00 84.06 85 HIS A CA 1
ATOM 678 C C . HIS A 1 85 ? -7.300 -6.687 6.336 1.00 84.06 85 HIS A C 1
ATOM 680 O O . HIS A 1 85 ? -8.120 -6.063 5.660 1.00 84.06 85 HIS A O 1
ATOM 686 N N . PHE A 1 86 ? -6.550 -7.665 5.825 1.00 85.19 86 PHE A N 1
ATOM 687 C CA . PHE A 1 86 ? -6.831 -8.215 4.501 1.00 85.19 86 PHE A CA 1
ATOM 688 C C . PHE A 1 86 ? -8.116 -9.036 4.530 1.00 85.19 86 PHE A C 1
ATOM 690 O O . PHE A 1 86 ? -8.323 -9.879 5.406 1.00 85.19 86 PHE A O 1
ATOM 697 N N . ILE A 1 87 ? -8.956 -8.839 3.522 1.00 81.38 87 ILE A N 1
ATOM 698 C CA . ILE A 1 87 ? -10.145 -9.656 3.312 1.00 81.38 87 ILE A CA 1
ATOM 699 C C . ILE A 1 87 ? -9.800 -10.775 2.336 1.00 81.38 87 ILE A C 1
ATOM 701 O O . ILE A 1 87 ? -9.593 -10.546 1.148 1.00 81.38 87 ILE A O 1
ATOM 705 N N . GLU A 1 88 ? -9.744 -12.005 2.843 1.00 79.50 88 GLU A N 1
ATOM 706 C CA . GLU A 1 88 ? -9.452 -13.180 2.011 1.00 79.50 88 GLU A CA 1
ATOM 707 C C . GLU A 1 88 ? -10.673 -13.676 1.236 1.00 79.50 88 GLU A C 1
ATOM 709 O O . GLU A 1 88 ? -10.547 -14.197 0.132 1.00 79.50 88 GLU A O 1
ATOM 714 N N . THR A 1 89 ? -11.867 -13.532 1.815 1.00 77.00 89 THR A N 1
ATOM 715 C CA . THR A 1 89 ? -13.126 -13.963 1.201 1.00 77.00 89 THR A CA 1
ATOM 716 C C . THR A 1 89 ? -14.254 -12.994 1.550 1.00 77.00 89 THR A C 1
ATOM 718 O O . THR A 1 89 ? -14.238 -12.414 2.640 1.00 77.00 89 THR A O 1
ATOM 721 N N . PRO A 1 90 ? -15.287 -12.854 0.699 1.00 71.62 90 PRO A N 1
ATOM 722 C CA . PRO A 1 90 ? -16.458 -12.036 1.019 1.00 71.62 90 PRO A CA 1
ATOM 723 C C . PRO A 1 90 ? -17.119 -12.429 2.349 1.00 71.62 90 PRO A C 1
ATOM 725 O O . PRO A 1 90 ? -17.545 -11.572 3.118 1.00 71.62 90 PRO A O 1
ATOM 728 N N . SER A 1 91 ? -17.142 -13.725 2.675 1.00 74.69 91 SER A N 1
ATOM 729 C CA . SER A 1 91 ? -17.681 -14.233 3.942 1.00 74.69 91 SER A CA 1
ATOM 730 C C . SER A 1 91 ? -16.864 -13.800 5.162 1.00 74.69 91 SER A C 1
ATOM 732 O O . SER A 1 91 ? -17.423 -13.688 6.252 1.00 74.69 91 SER A O 1
ATOM 734 N N . ALA A 1 92 ? -15.564 -13.515 5.009 1.00 75.44 92 ALA A N 1
ATOM 735 C CA . ALA A 1 92 ? -14.739 -13.005 6.103 1.00 75.44 92 ALA A CA 1
ATOM 736 C C . ALA A 1 92 ? -15.226 -11.634 6.589 1.00 75.44 92 ALA A C 1
ATOM 738 O O . ALA A 1 92 ? -15.136 -11.358 7.782 1.00 75.44 92 ALA A O 1
ATOM 739 N N . ILE A 1 93 ? -15.819 -10.825 5.702 1.00 73.75 93 ILE A N 1
ATOM 740 C CA . ILE A 1 93 ? -16.376 -9.505 6.030 1.00 73.75 93 ILE A CA 1
ATOM 741 C C . ILE A 1 93 ? -17.454 -9.620 7.123 1.00 73.75 93 ILE A C 1
ATOM 743 O O . ILE A 1 93 ? -17.510 -8.777 8.017 1.00 73.75 93 ILE A O 1
ATOM 747 N N . VAL A 1 94 ? -18.248 -10.702 7.134 1.00 73.19 94 VAL A N 1
ATOM 748 C CA . VAL A 1 94 ? -19.297 -10.946 8.146 1.00 73.19 94 VAL A CA 1
ATOM 749 C C . VAL A 1 94 ? -18.724 -10.940 9.567 1.00 73.19 94 VAL A C 1
ATOM 751 O O . VAL A 1 94 ? -19.306 -10.327 10.456 1.00 73.19 94 VAL A O 1
ATOM 754 N N . LYS A 1 95 ? -17.527 -11.511 9.777 1.00 70.25 95 LYS A N 1
ATOM 755 C CA . LYS A 1 95 ? -16.844 -11.510 11.089 1.00 70.25 95 LYS A CA 1
ATOM 756 C C . LYS A 1 95 ? -16.519 -10.100 11.591 1.00 70.25 95 LYS A C 1
ATOM 758 O O . LYS A 1 95 ? -16.339 -9.885 12.787 1.00 70.25 95 LYS A O 1
ATOM 763 N N . PHE A 1 96 ? -16.405 -9.136 10.682 1.00 67.94 96 PHE A N 1
ATOM 764 C CA . PHE A 1 96 ? -16.115 -7.752 11.027 1.00 67.94 96 PHE A CA 1
ATOM 765 C C . PHE A 1 96 ? -17.381 -6.907 11.209 1.00 67.94 96 PHE A C 1
ATOM 767 O O . PHE A 1 96 ? -17.341 -5.987 12.033 1.00 67.94 96 PHE A O 1
ATOM 774 N N . ILE A 1 97 ? -18.464 -7.251 10.496 1.00 66.88 97 ILE A N 1
ATOM 775 C CA . ILE A 1 97 ? -19.798 -6.623 10.538 1.00 66.88 97 ILE A CA 1
ATOM 776 C C . ILE A 1 97 ? -20.560 -6.971 11.820 1.00 66.88 97 ILE A C 1
ATOM 778 O O . ILE A 1 97 ? -21.302 -6.122 12.306 1.00 66.88 97 ILE A O 1
ATOM 782 N N . ASP A 1 98 ? -20.354 -8.167 12.377 1.00 58.91 98 ASP A N 1
ATOM 783 C CA . ASP A 1 98 ? -21.054 -8.667 13.567 1.00 58.91 98 ASP A CA 1
ATOM 784 C C . ASP A 1 98 ? -20.201 -8.519 14.845 1.00 58.91 98 ASP A C 1
ATOM 786 O O . ASP A 1 98 ? -19.450 -9.425 15.212 1.00 58.91 98 ASP A O 1
ATOM 790 N N . PRO A 1 99 ? -20.259 -7.382 15.561 1.00 54.50 99 PRO A N 1
ATOM 791 C CA . PRO A 1 99 ? -19.681 -7.277 16.895 1.00 54.50 99 PRO A CA 1
ATOM 792 C C . PRO A 1 99 ? -20.548 -7.923 17.991 1.00 54.50 99 PRO A C 1
ATOM 794 O O . PRO A 1 99 ? -20.045 -8.086 19.097 1.00 54.50 99 PRO A O 1
ATOM 797 N N . ASP A 1 100 ? -21.804 -8.296 17.708 1.00 49.81 100 ASP A N 1
ATOM 798 C CA . ASP A 1 100 ? -22.771 -8.749 18.726 1.00 49.81 100 ASP A CA 1
ATOM 799 C C . ASP A 1 100 ? -22.896 -10.279 18.866 1.00 49.81 100 ASP A C 1
ATOM 801 O O . ASP A 1 100 ? -23.515 -10.762 19.813 1.00 49.81 100 ASP A O 1
ATOM 805 N N . SER A 1 101 ? -22.255 -11.087 18.013 1.00 49.97 101 SER A N 1
ATOM 806 C CA . SER A 1 101 ? -22.304 -12.557 18.172 1.00 49.97 101 SER A CA 1
ATOM 807 C C . SER A 1 101 ? -21.360 -13.121 19.248 1.00 49.97 101 SER A C 1
ATOM 809 O O . SER A 1 101 ? -21.397 -14.319 19.524 1.00 49.97 101 SER A O 1
ATOM 811 N N . ALA A 1 102 ? -20.560 -12.282 19.918 1.00 49.03 102 ALA A N 1
ATOM 812 C CA . ALA A 1 102 ? -19.810 -12.666 21.122 1.00 49.03 102 ALA A CA 1
ATOM 813 C C . ALA A 1 102 ? -20.621 -12.491 22.427 1.00 49.03 102 ALA A C 1
ATOM 815 O O . ALA A 1 102 ? -20.056 -12.543 23.514 1.00 49.03 102 ALA A O 1
ATOM 816 N N . GLY A 1 103 ? -21.941 -12.295 22.329 1.00 44.53 103 GLY A N 1
ATOM 817 C CA . GLY A 1 103 ? -22.875 -12.220 23.455 1.00 44.53 103 GLY A CA 1
ATOM 818 C C . GLY A 1 103 ? -23.697 -13.494 23.672 1.00 44.53 103 GLY A C 1
ATOM 819 O O . GLY A 1 103 ? -24.870 -13.401 24.017 1.00 44.53 103 GLY A O 1
ATOM 820 N N . LEU A 1 104 ? -23.131 -14.689 23.465 1.00 47.22 104 LEU A N 1
ATOM 821 C CA . LEU A 1 104 ? -23.764 -15.935 23.925 1.00 47.22 104 LEU A CA 1
ATOM 822 C C . LEU A 1 104 ? -23.419 -16.236 25.392 1.00 47.22 104 LEU A C 1
ATOM 824 O O . LEU A 1 104 ? -23.092 -17.370 25.733 1.00 47.22 104 LEU A O 1
ATOM 828 N N . ASP A 1 105 ? -23.581 -15.258 26.282 1.00 46.75 105 ASP A N 1
ATOM 829 C CA . ASP A 1 105 ? -24.022 -15.596 27.631 1.00 46.75 105 ASP A CA 1
ATOM 830 C C . ASP A 1 105 ? -25.496 -15.975 27.506 1.00 46.75 105 ASP A C 1
ATOM 832 O O . ASP A 1 105 ? -26.383 -15.129 27.418 1.00 46.75 105 ASP A O 1
ATOM 836 N N . LYS A 1 106 ? -25.771 -17.277 27.413 1.00 50.19 106 LYS A N 1
ATOM 837 C CA . LYS A 1 106 ? -27.125 -17.800 27.587 1.00 50.19 106 LYS A CA 1
ATOM 838 C C . LYS A 1 106 ? -27.373 -17.994 29.086 1.00 50.19 106 LYS A C 1
ATOM 840 O O . LYS A 1 106 ? -27.053 -19.077 29.581 1.00 50.19 106 LYS A O 1
ATOM 845 N N . PRO A 1 107 ? -28.034 -17.085 29.826 1.00 42.88 107 PRO A N 1
ATOM 846 C CA . PRO A 1 107 ? -28.790 -17.533 30.975 1.00 42.88 107 PRO A CA 1
ATOM 847 C C . PRO A 1 107 ? -30.074 -18.145 30.414 1.00 42.88 107 PRO A C 1
ATOM 849 O O . PRO A 1 107 ? -31.050 -17.454 30.124 1.00 42.88 107 PRO A O 1
ATOM 852 N N . TYR A 1 108 ? -30.069 -19.465 30.214 1.00 41.56 108 TYR A N 1
ATOM 853 C CA . TYR A 1 108 ? -31.307 -20.231 30.085 1.00 41.56 108 TYR A CA 1
ATOM 854 C C . TYR A 1 108 ? -32.063 -20.073 31.410 1.00 41.56 108 TYR A C 1
ATOM 856 O O . TYR A 1 108 ? -31.888 -20.850 32.348 1.00 41.56 108 TYR A O 1
ATOM 864 N N . ASN A 1 109 ? -32.861 -19.014 31.522 1.00 42.34 109 ASN A N 1
ATOM 865 C CA . ASN A 1 109 ? -33.690 -18.783 32.688 1.00 42.34 109 ASN A CA 1
ATOM 866 C C . ASN A 1 109 ? -34.848 -19.787 32.617 1.00 42.34 109 ASN A C 1
ATOM 868 O O . ASN A 1 109 ? -35.837 -19.584 31.912 1.00 42.34 109 ASN A O 1
ATOM 872 N N . LYS A 1 110 ? -34.693 -20.920 33.311 1.00 51.94 110 LYS A N 1
ATOM 873 C CA . LYS A 1 110 ? -35.792 -21.829 33.647 1.00 51.94 110 LYS A CA 1
ATOM 874 C C . LYS A 1 110 ? -36.776 -21.085 34.546 1.00 51.94 110 LYS A C 1
ATOM 876 O O . LYS A 1 110 ? -36.676 -21.188 35.760 1.00 51.94 110 LYS A O 1
ATOM 881 N N . LEU A 1 111 ? -37.744 -20.383 33.971 1.00 50.38 111 LEU A N 1
ATOM 882 C CA . LEU A 1 111 ? -38.955 -19.981 34.685 1.00 50.38 111 LEU A CA 1
ATOM 883 C C . LEU A 1 111 ? -40.146 -20.015 33.724 1.00 50.38 111 LEU A C 1
ATOM 885 O O . LEU A 1 111 ? -40.580 -18.996 33.200 1.00 50.38 111 LEU A O 1
ATOM 889 N N . SER A 1 112 ? -40.702 -21.211 33.529 1.00 39.22 112 SER A N 1
ATOM 890 C CA . SER A 1 112 ? -42.148 -21.341 33.371 1.00 39.22 112 SER A CA 1
ATOM 891 C C . SER A 1 112 ? -42.665 -21.948 34.670 1.00 39.22 112 SER A C 1
ATOM 893 O O . SER A 1 112 ? -42.557 -23.147 34.909 1.00 39.22 112 SER A O 1
ATOM 895 N N . SER A 1 113 ? -43.099 -21.058 35.559 1.00 44.09 113 SER A N 1
ATOM 896 C CA . SER A 1 113 ? -44.062 -21.364 36.605 1.00 44.09 113 SER A CA 1
ATOM 897 C C . SER A 1 113 ? -45.394 -20.820 36.112 1.00 44.09 113 SER A C 1
ATOM 899 O O . SER A 1 113 ? -45.540 -19.603 35.965 1.00 44.09 113 SER A O 1
ATOM 901 N N . LYS A 1 114 ? -46.322 -21.722 35.809 1.00 44.44 114 LYS A N 1
ATOM 902 C CA . LYS A 1 114 ? -47.713 -21.649 36.252 1.00 44.44 114 LYS A CA 1
ATOM 903 C C . LYS A 1 114 ? -48.391 -22.992 36.046 1.00 44.44 114 LYS A C 1
ATOM 905 O O . LYS A 1 114 ? -48.165 -23.594 34.976 1.00 44.44 114 LYS A O 1
#

pLDDT: mean 73.11, std 17.86, range [34.91, 92.62]

Secondary structure (DSSP, 8-state):
------S--EE--TTTS---HHHHHHHHHHHTS-HHHHB-TTSHHHHHHH-STT----HHHHHHHHHH-GGGBSS-EEEETTEEEE--SHHHHHHHH-SSTT------------

Sequence (114 aa):
YVQSIKRPLLGIDTAKDNITGTQWSEIAEGLNIEIAELIDKSHPDFKTEYGNAKTELDEYGWLKVLQVNPQLVRRPILLKGNTFHFIETPSAIVKFIDPDSAGLDKPYNKLSSK

Foldseek 3Di:
DDDDPPFPWPFPPLVPDQQALVNLVLQCVLVVHQLLLQFQQVDPVVCVPPNHSPDDDDSVVSSVCCNVCVVRGPFTWIDGPSHIDGDPDPVVVVVRSDPPPVPPPDPPPPDDDD